Protein AF-A0A2V7U4M1-F1 (afdb_monomer)

Sequence (112 aa):
MNPAFDVEVEAAIQKVMDEHPDYFDFRRARGGPLSFRVRNRAAYNFDVVENLRRMGFCALDDGKEIAVKNDNSFSDQYEIISSDNFIIRGRPSYRATCIPAWDAIPPAGDDS

Structure (mmCIF, N/CA/C/O backbone):
data_AF-A0A2V7U4M1-F1
#
_entry.id   AF-A0A2V7U4M1-F1
#
loop_
_atom_site.group_PDB
_atom_site.id
_atom_site.type_symbol
_atom_site.label_atom_id
_atom_site.label_alt_id
_atom_site.label_comp_id
_atom_site.label_asym_id
_atom_site.label_entity_id
_atom_site.label_seq_id
_atom_site.pdbx_PDB_ins_code
_atom_site.Cartn_x
_atom_site.Cartn_y
_atom_site.Cartn_z
_atom_site.occupancy
_atom_site.B_iso_or_equiv
_atom_site.auth_seq_id
_atom_site.auth_comp_id
_atom_site.auth_asym_id
_atom_site.auth_atom_id
_atom_site.pdbx_PDB_model_num
ATOM 1 N N . MET A 1 1 ? -3.104 2.170 -19.433 1.00 63.19 1 MET A N 1
ATOM 2 C CA . MET A 1 1 ? -2.423 0.950 -18.959 1.00 63.19 1 MET A CA 1
ATOM 3 C C . MET A 1 1 ? -3.193 0.421 -17.765 1.00 63.19 1 MET A C 1
ATOM 5 O O . MET A 1 1 ? -3.854 1.220 -17.103 1.00 63.19 1 MET A O 1
ATOM 9 N N . ASN A 1 2 ? -3.185 -0.893 -17.558 1.00 82.38 2 ASN A N 1
ATOM 10 C CA . ASN A 1 2 ? -3.659 -1.476 -16.306 1.00 82.38 2 ASN A CA 1
ATOM 11 C C . ASN A 1 2 ? -2.488 -1.461 -15.313 1.00 82.38 2 ASN A C 1
ATOM 13 O O . ASN A 1 2 ? -1.367 -1.684 -15.773 1.00 82.38 2 ASN A O 1
ATOM 17 N N . PRO A 1 3 ? -2.728 -1.183 -14.020 1.00 90.69 3 PRO A N 1
ATOM 18 C CA . PRO A 1 3 ? -1.698 -1.333 -12.996 1.00 90.69 3 PRO A CA 1
ATOM 19 C C . PRO A 1 3 ? -1.177 -2.774 -12.983 1.00 90.69 3 PRO A C 1
ATOM 21 O O . PRO A 1 3 ? -1.962 -3.708 -13.1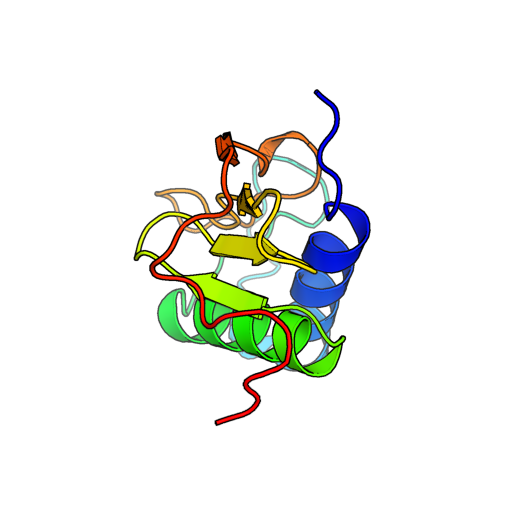45 1.00 90.69 3 PRO A O 1
ATOM 24 N N . ALA A 1 4 ? 0.132 -2.943 -12.821 1.00 95.75 4 ALA A N 1
ATOM 25 C CA . ALA A 1 4 ? 0.799 -4.239 -12.769 1.00 95.75 4 ALA A CA 1
ATOM 26 C C . ALA A 1 4 ? 0.882 -4.824 -11.351 1.00 95.75 4 ALA A C 1
ATOM 28 O O . ALA A 1 4 ? 1.127 -6.019 -11.225 1.00 95.75 4 ALA A O 1
ATOM 29 N N . PHE A 1 5 ? 0.698 -3.995 -10.315 1.00 97.00 5 PHE A N 1
ATOM 30 C CA . PHE A 1 5 ? 0.912 -4.359 -8.906 1.00 97.00 5 PHE A CA 1
ATOM 31 C C . PHE A 1 5 ? -0.318 -4.101 -8.015 1.00 97.00 5 PHE A C 1
ATOM 33 O O . PHE A 1 5 ? -0.192 -3.912 -6.805 1.00 97.00 5 PHE A O 1
ATOM 40 N N . ASP A 1 6 ? -1.521 -4.013 -8.593 1.00 95.88 6 ASP A N 1
ATOM 41 C CA . ASP A 1 6 ? -2.736 -3.715 -7.827 1.00 95.88 6 ASP A CA 1
ATOM 42 C C . ASP A 1 6 ? -3.092 -4.831 -6.838 1.00 95.88 6 ASP A C 1
ATOM 44 O O . ASP A 1 6 ? -3.490 -4.544 -5.709 1.00 95.88 6 ASP A O 1
ATOM 48 N N . VAL A 1 7 ? -2.900 -6.091 -7.230 1.00 96.88 7 VAL A N 1
ATOM 49 C CA . VAL A 1 7 ? -3.114 -7.257 -6.363 1.00 96.88 7 VAL A CA 1
ATOM 50 C C . VAL A 1 7 ? -2.177 -7.218 -5.154 1.00 96.88 7 VAL A C 1
ATOM 52 O O . VAL A 1 7 ? -2.610 -7.436 -4.022 1.00 96.88 7 VAL A O 1
ATOM 55 N N . GLU A 1 8 ? -0.907 -6.904 -5.378 1.00 98.12 8 GLU A N 1
ATOM 56 C CA . GLU A 1 8 ? 0.139 -6.852 -4.361 1.00 98.12 8 GLU A CA 1
ATOM 57 C C . GLU A 1 8 ? -0.080 -5.692 -3.387 1.00 98.12 8 GLU A C 1
ATOM 59 O O . GLU A 1 8 ? 0.002 -5.880 -2.172 1.00 98.12 8 GLU A O 1
ATOM 64 N N . VAL A 1 9 ? -0.426 -4.505 -3.898 1.00 98.19 9 VAL A N 1
ATOM 65 C CA . VAL A 1 9 ? -0.762 -3.341 -3.063 1.00 98.19 9 VAL A CA 1
ATOM 66 C C . VAL A 1 9 ? -1.995 -3.633 -2.208 1.00 98.19 9 VAL A C 1
ATOM 68 O O . VAL A 1 9 ? -1.990 -3.351 -1.009 1.00 98.19 9 VAL A O 1
ATOM 71 N N . GLU A 1 10 ? -3.033 -4.256 -2.771 1.00 97.81 10 GLU A N 1
ATOM 72 C CA . GLU A 1 10 ? -4.216 -4.653 -2.003 1.00 97.81 10 GLU A CA 1
ATOM 73 C C . GLU A 1 10 ? -3.899 -5.688 -0.919 1.00 97.81 10 GLU A C 1
ATOM 75 O O . GLU A 1 10 ? -4.403 -5.577 0.203 1.00 97.81 10 GLU A O 1
ATOM 80 N N . ALA A 1 11 ? -3.051 -6.671 -1.226 1.00 98.31 11 ALA A N 1
ATOM 81 C CA . ALA A 1 11 ? -2.603 -7.663 -0.257 1.00 98.31 11 ALA A CA 1
ATOM 82 C C . ALA A 1 11 ? -1.790 -7.018 0.877 1.00 98.31 11 ALA A C 1
ATOM 84 O O . ALA A 1 11 ? -1.999 -7.350 2.046 1.00 98.31 11 ALA A O 1
ATOM 85 N N . ALA A 1 12 ? -0.910 -6.066 0.558 1.00 98.50 12 ALA A N 1
ATOM 86 C CA . ALA A 1 12 ? -0.124 -5.333 1.545 1.00 98.50 12 ALA A CA 1
ATOM 87 C C . ALA A 1 12 ? -1.013 -4.475 2.463 1.00 98.50 12 ALA A C 1
ATOM 89 O O . ALA A 1 12 ? -0.860 -4.535 3.682 1.00 98.50 12 ALA A O 1
ATOM 90 N N . ILE A 1 13 ? -1.997 -3.754 1.910 1.00 98.44 13 ILE A N 1
ATOM 91 C CA . ILE A 1 13 ? -2.990 -2.993 2.691 1.00 98.44 13 ILE A CA 1
ATOM 92 C C . ILE A 1 13 ? -3.776 -3.920 3.622 1.00 98.44 13 ILE A C 1
ATOM 94 O O . ILE A 1 13 ? -3.932 -3.618 4.808 1.00 98.44 13 ILE A O 1
ATOM 98 N N . GLN A 1 14 ? -4.266 -5.049 3.102 1.00 98.38 14 GLN A N 1
ATOM 99 C CA . GLN A 1 14 ? -5.038 -5.999 3.900 1.00 98.38 14 GLN A CA 1
ATOM 100 C C . GLN A 1 14 ? -4.204 -6.560 5.057 1.00 98.38 14 GLN A C 1
ATOM 102 O O . GLN A 1 14 ? -4.688 -6.620 6.183 1.00 98.38 14 GLN A O 1
ATOM 107 N N . LYS A 1 15 ? -2.933 -6.882 4.806 1.00 98.56 15 LYS A N 1
ATOM 108 C CA . LYS A 1 15 ? -2.014 -7.366 5.835 1.00 98.56 15 LYS A CA 1
ATOM 109 C C . LYS A 1 15 ? -1.804 -6.344 6.959 1.00 98.56 15 LYS A C 1
ATOM 111 O O . LYS A 1 15 ? -1.878 -6.725 8.122 1.00 98.56 15 LYS A O 1
ATOM 116 N N . VAL A 1 16 ? -1.648 -5.053 6.641 1.00 98.50 16 VAL A N 1
ATOM 117 C CA . VAL A 1 16 ? -1.571 -3.997 7.674 1.00 98.50 16 VAL A CA 1
ATOM 118 C C . VAL A 1 16 ? -2.871 -3.898 8.474 1.00 98.50 16 VAL A C 1
ATOM 120 O O . VAL A 1 16 ? -2.829 -3.742 9.690 1.00 98.50 16 VAL A O 1
ATOM 123 N N . MET A 1 17 ? -4.033 -4.012 7.824 1.00 97.88 17 MET A N 1
ATOM 124 C CA . MET A 1 17 ? -5.322 -4.012 8.528 1.00 97.88 17 MET A CA 1
ATOM 125 C C . MET A 1 17 ? -5.468 -5.178 9.509 1.00 97.88 17 MET A C 1
ATOM 127 O O . MET A 1 17 ? -6.036 -4.992 10.587 1.00 97.88 17 MET A O 1
ATOM 131 N N . ASP A 1 18 ? -4.962 -6.351 9.134 1.00 98.12 18 ASP A N 1
ATOM 132 C CA . ASP A 1 18 ? -5.034 -7.560 9.948 1.00 98.12 18 ASP A CA 1
ATOM 133 C C . ASP A 1 18 ? -4.028 -7.526 11.116 1.00 98.12 18 ASP A C 1
ATOM 135 O O . ASP A 1 18 ? -4.367 -7.925 12.231 1.00 98.12 18 ASP A O 1
ATOM 139 N N . GLU A 1 19 ? -2.806 -7.032 10.886 1.00 98.38 19 GLU A N 1
ATOM 140 C CA . GLU A 1 19 ? -1.721 -7.003 11.883 1.00 98.38 19 GLU A CA 1
ATOM 141 C C . GLU A 1 19 ? -1.786 -5.795 12.827 1.00 98.38 19 GLU A C 1
ATOM 143 O O . GLU A 1 19 ? -1.461 -5.917 14.010 1.00 98.38 19 GLU A O 1
ATOM 148 N N . HIS A 1 20 ? -2.249 -4.648 12.327 1.00 98.25 20 HIS A N 1
ATOM 149 C CA . HIS A 1 20 ? -2.286 -3.374 13.048 1.00 98.25 20 HIS A CA 1
ATOM 150 C C . HIS A 1 20 ? -3.691 -2.755 13.051 1.00 98.25 20 HIS A C 1
ATOM 152 O O . HIS A 1 20 ? -3.895 -1.632 12.574 1.00 98.25 20 HIS A O 1
ATOM 158 N N . PRO A 1 21 ? -4.708 -3.441 13.613 1.00 98.12 21 PRO A N 1
ATOM 159 C CA . PRO A 1 21 ? -6.070 -2.912 13.667 1.00 98.12 21 PRO A CA 1
ATOM 160 C C . PRO A 1 21 ? -6.168 -1.585 14.443 1.00 98.12 21 PRO A C 1
ATOM 162 O O . PRO A 1 21 ? -7.105 -0.811 14.238 1.00 98.12 21 PRO A O 1
ATOM 165 N N . ASP A 1 22 ? -5.202 -1.283 15.314 1.00 98.31 22 ASP A N 1
ATOM 166 C CA . 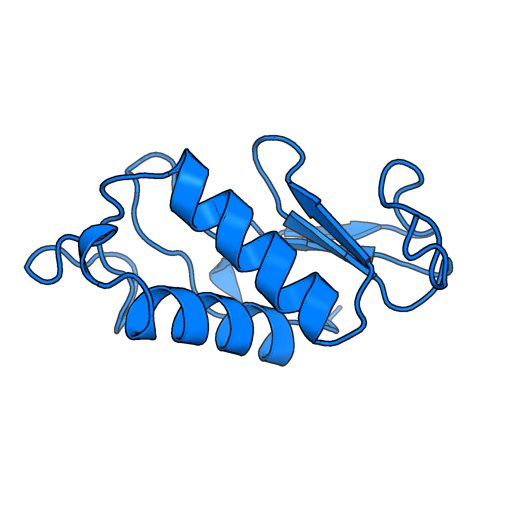ASP A 1 22 ? -5.097 -0.027 16.058 1.00 98.31 22 ASP A CA 1
ATOM 167 C C . ASP A 1 22 ? -4.813 1.197 15.168 1.00 98.31 22 ASP A C 1
ATOM 169 O O . ASP A 1 22 ? -5.136 2.328 15.555 1.00 98.31 22 ASP A O 1
ATOM 173 N N . TYR A 1 23 ? -4.316 0.993 13.943 1.00 98.50 23 TYR A N 1
ATOM 174 C CA . TYR A 1 23 ? -4.091 2.074 12.980 1.00 98.50 23 TYR A CA 1
ATOM 175 C C . TYR A 1 23 ? -5.387 2.604 12.377 1.00 98.50 23 TYR A C 1
ATOM 177 O O . TYR A 1 23 ? -5.357 3.638 11.710 1.00 98.50 23 TYR A O 1
ATOM 185 N N . PHE A 1 24 ? -6.531 1.964 12.622 1.00 98.44 24 PHE A N 1
ATOM 186 C CA . PHE A 1 24 ? -7.773 2.250 11.912 1.00 98.44 24 PHE A CA 1
ATOM 187 C C . PHE A 1 24 ? -8.923 2.637 12.851 1.00 98.44 24 PHE A C 1
ATOM 189 O O .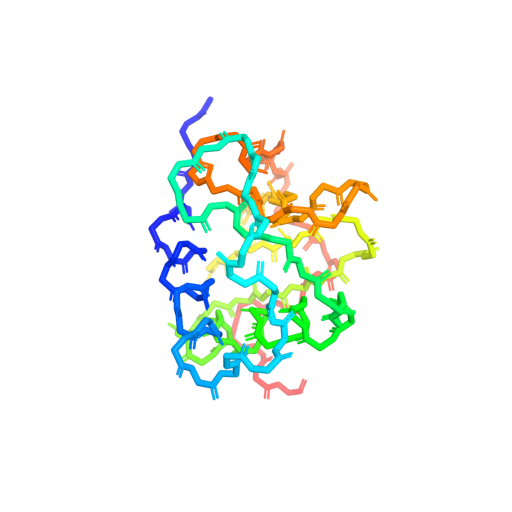 PHE A 1 24 ? -9.030 2.228 14.006 1.00 98.44 24 PHE A O 1
ATOM 196 N N . ASP A 1 25 ? -9.836 3.467 12.347 1.00 98.00 25 ASP A N 1
ATOM 197 C CA . ASP A 1 25 ? -11.162 3.674 12.923 1.00 98.00 25 ASP A CA 1
ATOM 198 C C . ASP A 1 25 ? -12.206 2.956 12.067 1.00 98.00 25 ASP A C 1
ATOM 200 O O . ASP A 1 25 ? -12.820 3.554 11.185 1.00 98.00 25 ASP A O 1
ATOM 204 N N . PHE A 1 26 ? -12.453 1.678 12.360 1.00 97.00 26 PHE A N 1
ATOM 205 C CA . PHE A 1 26 ? -13.399 0.842 11.606 1.00 97.00 26 PHE A CA 1
ATOM 206 C C . PHE A 1 26 ? -14.856 1.336 11.633 1.00 97.00 26 PHE A C 1
ATOM 208 O O . PHE A 1 26 ? -15.692 0.879 10.860 1.00 97.00 26 PHE A O 1
ATOM 215 N N . ARG A 1 27 ? -15.178 2.314 12.489 1.00 97.19 27 ARG A N 1
ATOM 216 C CA . ARG A 1 27 ? -16.493 2.979 12.538 1.00 97.19 27 ARG A CA 1
ATOM 217 C C . ARG A 1 27 ? -16.660 4.059 11.465 1.00 97.19 27 ARG A C 1
ATOM 219 O O . ARG A 1 27 ? -17.740 4.633 11.331 1.00 97.19 27 ARG A O 1
ATOM 226 N N . ARG A 1 28 ? -15.588 4.405 10.751 1.00 97.06 28 ARG A N 1
ATOM 227 C CA . ARG A 1 28 ? -15.557 5.446 9.722 1.00 97.06 28 ARG A CA 1
ATOM 228 C C . ARG A 1 28 ? -15.054 4.824 8.427 1.00 97.06 28 ARG A C 1
ATOM 230 O O . ARG A 1 28 ? -13.913 4.386 8.371 1.00 97.06 28 ARG A O 1
ATOM 237 N N . ALA A 1 29 ? -15.878 4.845 7.387 1.00 95.62 29 ALA A N 1
ATOM 238 C CA . ALA A 1 29 ? -15.497 4.412 6.047 1.00 95.62 29 ALA A CA 1
ATOM 239 C C . ALA A 1 29 ? -16.018 5.401 4.998 1.00 95.62 29 ALA A C 1
ATOM 241 O O . ALA A 1 29 ? -17.100 5.970 5.167 1.00 95.62 29 ALA A O 1
ATOM 242 N N . ARG A 1 30 ? -15.246 5.619 3.930 1.00 95.50 30 ARG A N 1
ATOM 243 C CA . ARG A 1 30 ? -15.608 6.493 2.803 1.00 95.50 30 ARG A CA 1
ATOM 244 C C . ARG A 1 30 ? -14.885 6.036 1.543 1.00 95.50 30 ARG A C 1
ATOM 246 O O . ARG A 1 30 ? -13.733 5.646 1.618 1.00 95.50 30 ARG A O 1
ATOM 253 N N . GLY A 1 31 ? -15.533 6.144 0.384 1.00 85.38 31 GLY A N 1
ATOM 254 C CA . GLY A 1 31 ? -14.897 5.873 -0.913 1.00 85.38 31 GLY A CA 1
ATOM 255 C C . GLY A 1 31 ? -15.000 4.422 -1.392 1.00 85.38 31 GLY A C 1
ATOM 256 O O . GLY A 1 31 ? -14.784 4.177 -2.572 1.00 85.38 31 GLY A O 1
ATOM 257 N N . GLY A 1 32 ? -15.418 3.489 -0.533 1.00 87.44 32 GLY A N 1
ATOM 258 C CA . GLY A 1 32 ? -15.691 2.105 -0.914 1.00 87.44 32 GLY A CA 1
ATOM 259 C C . GLY A 1 32 ? -15.788 1.159 0.288 1.00 87.44 32 GLY A C 1
ATOM 260 O O . GLY A 1 32 ? -15.599 1.585 1.433 1.00 87.44 32 GLY A O 1
ATOM 261 N N . PRO A 1 33 ? -16.100 -0.127 0.049 1.00 90.19 33 PRO A N 1
ATOM 262 C CA . PRO A 1 33 ? -15.983 -1.171 1.060 1.00 90.19 33 PRO A CA 1
ATOM 263 C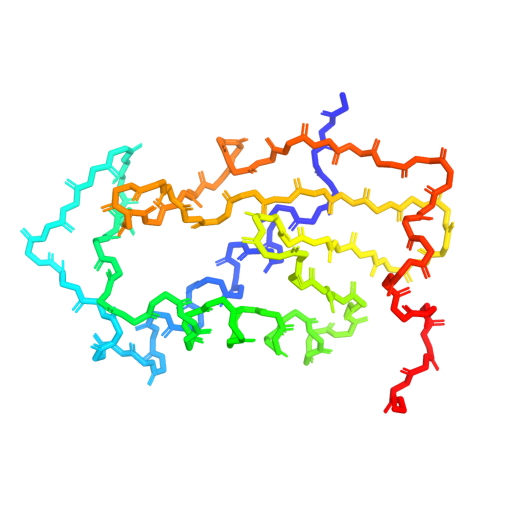 C . PRO A 1 33 ? -14.560 -1.235 1.625 1.00 90.19 33 PRO A C 1
ATOM 265 O O . PRO A 1 33 ? -13.591 -1.150 0.877 1.00 90.19 33 PRO A O 1
ATOM 268 N N . LEU A 1 34 ? -14.441 -1.396 2.945 1.00 92.75 34 LEU A N 1
ATOM 269 C CA . LEU A 1 34 ? -13.163 -1.500 3.667 1.00 92.75 34 LEU A CA 1
ATOM 270 C C . LEU A 1 34 ? -12.224 -0.282 3.534 1.00 92.75 34 LEU A C 1
ATOM 272 O O . LEU A 1 34 ? -11.092 -0.332 4.008 1.00 92.75 34 LEU A O 1
ATOM 276 N N . SER A 1 35 ? -12.690 0.831 2.959 1.00 97.00 35 SER A N 1
ATOM 277 C CA . SER A 1 35 ? -11.963 2.104 2.915 1.00 97.00 35 SER A CA 1
ATOM 278 C C . SER A 1 35 ? -12.087 2.853 4.242 1.00 97.00 35 SER A C 1
ATOM 280 O O . SER A 1 35 ? -12.748 3.893 4.345 1.00 97.00 35 SER A O 1
ATOM 282 N N . PHE A 1 36 ? -11.521 2.267 5.295 1.00 98.44 36 PHE A N 1
ATOM 283 C CA . PHE A 1 36 ? -11.617 2.790 6.652 1.00 98.44 36 PHE A CA 1
ATOM 284 C C . PHE A 1 36 ? -10.754 4.028 6.859 1.00 98.44 36 PHE A C 1
ATOM 286 O O . PHE A 1 36 ? -9.803 4.289 6.121 1.00 98.44 36 PHE A O 1
ATOM 293 N N . ARG A 1 37 ? -11.089 4.811 7.886 1.00 98.44 37 ARG A N 1
ATOM 294 C CA . ARG A 1 37 ? -10.262 5.947 8.280 1.00 98.44 37 ARG A CA 1
ATOM 295 C C . ARG A 1 37 ? -9.002 5.461 8.994 1.00 98.44 37 ARG A C 1
ATOM 297 O O . ARG A 1 37 ? -9.099 4.733 9.978 1.00 98.44 37 ARG A O 1
ATOM 304 N N . VAL A 1 38 ? -7.844 5.924 8.554 1.00 98.38 38 VAL A N 1
ATOM 305 C CA . VAL A 1 38 ? -6.536 5.699 9.167 1.00 98.38 38 VAL A CA 1
ATOM 306 C C . VAL A 1 38 ? -6.294 6.747 10.260 1.00 98.38 38 VAL A C 1
ATOM 308 O O . VAL A 1 38 ? -6.519 7.944 10.075 1.00 98.38 38 VAL A O 1
ATOM 311 N N . ARG A 1 39 ? -5.857 6.290 11.431 1.00 98.31 39 ARG A N 1
ATOM 312 C CA . ARG A 1 39 ? -5.489 7.095 12.604 1.00 98.31 39 ARG A CA 1
ATOM 313 C C . ARG A 1 39 ? -4.005 7.436 12.608 1.00 98.31 39 ARG A C 1
ATOM 315 O O . ARG A 1 39 ? -3.645 8.539 13.006 1.00 98.31 39 ARG A O 1
ATOM 322 N N . ASN A 1 40 ? -3.170 6.503 12.156 1.00 97.25 40 ASN A N 1
ATOM 323 C CA . ASN A 1 40 ? -1.723 6.656 12.094 1.00 97.25 40 ASN A CA 1
ATOM 324 C C . ASN A 1 40 ? -1.236 6.519 10.645 1.00 97.25 40 ASN A C 1
ATOM 326 O O . ASN A 1 40 ? -0.925 5.425 10.187 1.00 97.25 40 ASN A O 1
ATOM 330 N N . ARG A 1 41 ? -1.208 7.640 9.912 1.00 96.25 41 ARG A N 1
ATOM 331 C CA . ARG A 1 41 ? -0.827 7.663 8.489 1.00 96.25 41 ARG A CA 1
ATOM 332 C C . ARG A 1 41 ? 0.615 7.210 8.264 1.00 96.25 41 ARG A C 1
ATOM 334 O O . ARG A 1 41 ? 0.859 6.453 7.337 1.00 96.25 41 ARG A O 1
ATOM 341 N N . ALA A 1 42 ? 1.541 7.670 9.105 1.00 96.12 42 ALA A N 1
ATOM 342 C CA . ALA A 1 42 ? 2.958 7.360 8.948 1.00 96.12 42 ALA A CA 1
ATOM 343 C C . ALA A 1 42 ? 3.218 5.856 9.098 1.00 96.12 42 ALA A C 1
ATOM 345 O O . ALA A 1 42 ? 3.859 5.265 8.237 1.00 96.12 42 ALA A O 1
ATOM 346 N N . ALA A 1 43 ? 2.667 5.234 10.145 1.00 97.81 43 ALA A N 1
ATOM 347 C CA . ALA A 1 43 ? 2.848 3.803 10.360 1.00 97.81 43 ALA A CA 1
ATOM 348 C C . ALA A 1 43 ? 2.106 2.957 9.313 1.00 97.81 43 ALA A C 1
ATOM 350 O O . ALA A 1 43 ? 2.668 2.003 8.793 1.00 97.81 43 ALA A O 1
ATOM 351 N N . TYR A 1 44 ? 0.894 3.364 8.917 1.00 98.25 44 TYR A N 1
ATOM 352 C CA . TYR A 1 44 ? 0.162 2.711 7.830 1.00 98.25 44 TYR A CA 1
ATOM 353 C C . TYR A 1 44 ? 0.953 2.697 6.514 1.00 98.25 44 TYR A C 1
ATOM 355 O O . TYR A 1 44 ? 1.111 1.639 5.913 1.00 98.25 44 TYR A O 1
ATOM 363 N N . ASN A 1 45 ? 1.474 3.848 6.077 1.00 97.94 45 ASN A N 1
ATOM 364 C CA . ASN A 1 45 ? 2.269 3.918 4.852 1.00 97.94 45 ASN A CA 1
ATOM 365 C C . ASN A 1 45 ? 3.550 3.080 4.959 1.00 97.94 45 ASN A C 1
ATOM 367 O O . ASN A 1 45 ? 3.863 2.326 4.039 1.00 97.94 45 ASN A O 1
ATOM 371 N N . PHE A 1 46 ? 4.261 3.196 6.086 1.00 97.62 46 PHE A N 1
ATOM 372 C CA . PHE A 1 46 ? 5.485 2.442 6.346 1.00 97.62 46 PHE A CA 1
ATOM 373 C C . PHE A 1 46 ? 5.247 0.931 6.248 1.00 97.62 46 PHE A C 1
ATOM 375 O O . PHE A 1 46 ? 5.925 0.261 5.473 1.00 97.62 46 PHE A O 1
ATOM 382 N N . ASP A 1 47 ? 4.240 0.396 6.941 1.00 98.44 47 ASP A N 1
ATOM 383 C CA . ASP A 1 47 ? 3.998 -1.048 6.948 1.00 98.44 47 ASP A CA 1
ATOM 384 C C . ASP A 1 47 ? 3.448 -1.572 5.613 1.00 98.44 47 ASP A C 1
ATOM 386 O O . ASP A 1 47 ? 3.697 -2.726 5.263 1.00 98.44 47 ASP A O 1
ATOM 390 N N . VAL A 1 48 ? 2.752 -0.750 4.813 1.00 98.44 48 VAL A N 1
ATOM 391 C CA . VAL A 1 48 ? 2.397 -1.146 3.437 1.00 98.44 48 VAL A CA 1
ATOM 392 C C . VAL A 1 48 ? 3.656 -1.291 2.579 1.00 98.44 48 VAL A C 1
ATOM 394 O O . VAL A 1 48 ? 3.802 -2.300 1.887 1.00 98.44 48 VAL A O 1
ATOM 397 N N . VAL A 1 49 ? 4.586 -0.333 2.651 1.00 97.75 49 VAL A N 1
ATOM 398 C CA . VAL A 1 49 ? 5.877 -0.411 1.946 1.00 97.75 49 VAL A CA 1
ATOM 399 C C . VAL A 1 49 ? 6.677 -1.633 2.400 1.00 97.75 49 VAL A C 1
ATOM 401 O O . VAL A 1 49 ? 7.167 -2.391 1.563 1.00 97.75 49 VAL A O 1
ATOM 404 N N . GLU A 1 50 ? 6.770 -1.875 3.706 1.00 97.56 50 GLU A N 1
ATOM 405 C CA . GLU A 1 50 ? 7.495 -3.027 4.249 1.00 97.56 50 GLU A CA 1
ATOM 406 C C . GLU A 1 50 ? 6.857 -4.359 3.847 1.00 97.56 50 GLU A C 1
ATOM 408 O O . GLU A 1 50 ? 7.566 -5.322 3.551 1.00 97.56 50 GLU A O 1
ATOM 413 N N . ASN A 1 51 ? 5.528 -4.435 3.774 1.00 98.06 51 ASN A N 1
ATOM 414 C CA . ASN A 1 51 ? 4.848 -5.636 3.303 1.00 98.06 51 ASN A CA 1
ATOM 415 C C . ASN A 1 51 ? 5.112 -5.909 1.819 1.00 98.06 51 ASN A C 1
ATOM 417 O O . ASN A 1 51 ? 5.369 -7.058 1.465 1.00 98.06 51 ASN A O 1
ATOM 421 N N . LEU A 1 52 ? 5.137 -4.879 0.968 1.00 97.50 52 LEU A N 1
ATOM 422 C CA . LEU A 1 52 ? 5.526 -5.022 -0.441 1.00 97.50 52 LEU A CA 1
ATOM 423 C C . LEU A 1 52 ? 6.978 -5.501 -0.581 1.00 97.50 52 LEU A C 1
ATOM 425 O O . LEU A 1 52 ? 7.258 -6.409 -1.364 1.00 97.50 52 LEU A O 1
ATOM 429 N N . ARG A 1 53 ? 7.890 -4.968 0.240 1.00 95.56 53 ARG A N 1
ATOM 430 C CA . ARG A 1 53 ? 9.291 -5.421 0.296 1.00 95.56 53 ARG A CA 1
ATOM 431 C C . ARG A 1 53 ? 9.412 -6.880 0.715 1.00 95.56 53 ARG A C 1
ATOM 433 O O . ARG A 1 53 ? 10.100 -7.656 0.062 1.00 95.56 53 ARG A O 1
ATOM 440 N N . ARG A 1 54 ? 8.670 -7.303 1.742 1.00 95.12 54 ARG A N 1
ATOM 441 C CA . ARG A 1 54 ? 8.615 -8.712 2.180 1.00 95.12 54 ARG A CA 1
ATOM 442 C C . ARG A 1 54 ? 8.030 -9.653 1.123 1.00 95.12 54 ARG A C 1
ATOM 444 O O . ARG A 1 54 ? 8.311 -10.847 1.171 1.00 95.12 54 ARG A O 1
ATOM 451 N N . MET A 1 55 ? 7.231 -9.136 0.188 1.00 95.19 55 MET A N 1
ATOM 452 C CA . MET A 1 55 ? 6.724 -9.881 -0.971 1.00 9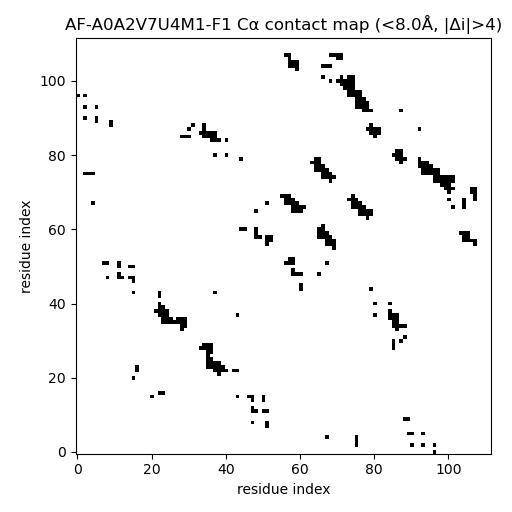5.19 55 MET A CA 1
ATOM 453 C C . MET A 1 55 ? 7.734 -9.959 -2.132 1.00 95.19 55 MET A C 1
ATOM 455 O O . MET A 1 55 ? 7.461 -10.644 -3.114 1.00 95.19 55 MET A O 1
ATOM 459 N N . GLY A 1 56 ? 8.899 -9.310 -2.018 1.00 93.31 56 GLY A N 1
ATOM 460 C CA . GLY A 1 56 ? 9.967 -9.327 -3.022 1.00 93.31 56 GLY A CA 1
ATOM 461 C C . GLY A 1 56 ? 9.937 -8.161 -4.012 1.00 93.31 56 GLY A C 1
ATOM 462 O O . GLY A 1 56 ? 10.620 -8.225 -5.032 1.00 93.31 56 GLY A O 1
ATOM 463 N N . PHE A 1 57 ? 9.156 -7.109 -3.744 1.00 94.69 57 PHE A N 1
ATOM 464 C CA . PHE A 1 57 ? 9.106 -5.910 -4.587 1.00 94.69 57 PHE A CA 1
ATOM 465 C C . PHE A 1 57 ? 9.975 -4.787 -4.032 1.00 94.69 57 PHE A C 1
ATOM 467 O O . PHE A 1 57 ? 10.106 -4.612 -2.822 1.00 94.69 57 PHE A O 1
ATOM 474 N N . CYS A 1 58 ? 10.482 -3.938 -4.919 1.00 94.88 58 CYS A N 1
ATOM 475 C CA . CYS A 1 58 ? 11.068 -2.674 -4.506 1.00 94.88 58 CYS A CA 1
ATOM 476 C C . CYS A 1 58 ? 9.949 -1.648 -4.354 1.00 94.88 58 CYS A C 1
ATOM 478 O O . CYS A 1 58 ? 9.254 -1.330 -5.323 1.00 94.88 58 CYS A O 1
ATOM 480 N N . ALA A 1 59 ? 9.783 -1.139 -3.134 1.00 95.50 59 ALA A N 1
ATOM 481 C CA . ALA A 1 59 ? 8.763 -0.154 -2.807 1.00 95.50 59 ALA A CA 1
ATOM 482 C C . ALA A 1 59 ? 9.336 1.039 -2.035 1.00 95.50 59 ALA A C 1
ATOM 484 O O . ALA A 1 59 ? 10.262 0.889 -1.228 1.00 95.50 59 ALA A O 1
ATOM 485 N N . LEU A 1 60 ? 8.770 2.221 -2.278 1.00 95.38 60 LEU A N 1
ATOM 486 C CA . LEU A 1 60 ? 9.129 3.469 -1.604 1.00 95.38 60 LEU A CA 1
ATOM 487 C C . LEU A 1 60 ? 7.893 4.364 -1.459 1.00 95.38 60 LEU A C 1
ATOM 489 O O . LEU A 1 60 ? 7.136 4.502 -2.412 1.00 95.38 60 LEU A O 1
ATOM 493 N N . ASP A 1 61 ? 7.715 4.990 -0.295 1.00 94.38 61 ASP A N 1
ATOM 494 C CA . ASP A 1 61 ? 6.765 6.096 -0.102 1.00 94.38 61 ASP A CA 1
ATOM 495 C C . ASP A 1 61 ? 7.473 7.423 -0.417 1.00 94.38 61 ASP A C 1
ATOM 497 O O . ASP A 1 61 ? 8.482 7.751 0.213 1.00 94.38 61 ASP A O 1
ATOM 501 N N . ASP A 1 62 ? 6.960 8.181 -1.387 1.00 87.50 62 ASP A N 1
ATOM 502 C CA . ASP A 1 62 ? 7.491 9.498 -1.768 1.00 87.50 62 ASP A CA 1
ATOM 503 C C . ASP A 1 62 ? 6.937 10.662 -0.920 1.00 87.50 62 ASP A C 1
ATOM 505 O O . ASP A 1 62 ? 7.268 11.830 -1.144 1.0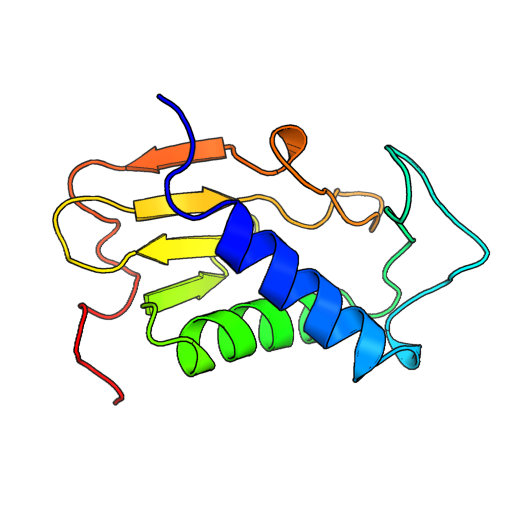0 87.50 62 ASP A O 1
ATOM 509 N N . GLY A 1 63 ? 6.094 10.347 0.069 1.00 86.62 63 GLY A N 1
ATOM 510 C CA . GLY A 1 63 ? 5.352 11.287 0.907 1.00 86.62 63 GLY A CA 1
ATOM 511 C C . GLY A 1 63 ? 3.904 11.502 0.450 1.00 86.62 63 GLY A C 1
ATOM 512 O O . GLY A 1 63 ? 3.091 12.059 1.201 1.00 86.62 63 GLY A O 1
ATOM 513 N N . LYS A 1 64 ? 3.548 11.046 -0.753 1.00 88.25 64 LYS A N 1
ATOM 514 C CA . LYS A 1 64 ? 2.215 11.159 -1.352 1.00 88.25 64 LYS A CA 1
ATOM 515 C C . LYS A 1 64 ? 1.742 9.834 -1.956 1.00 88.25 64 LYS A C 1
ATOM 517 O O . LYS A 1 64 ? 0.587 9.459 -1.743 1.00 88.25 64 LYS A O 1
ATOM 522 N N . GLU A 1 65 ? 2.606 9.160 -2.695 1.00 95.19 65 GLU A N 1
ATOM 523 C CA . GLU A 1 65 ? 2.371 7.945 -3.462 1.00 95.19 65 GLU A CA 1
ATOM 524 C C . GLU A 1 65 ? 3.394 6.874 -3.059 1.00 95.19 65 GLU A C 1
ATOM 526 O O . GLU A 1 65 ? 4.543 7.159 -2.722 1.00 95.19 65 GLU A O 1
ATOM 531 N N . ILE A 1 66 ? 2.958 5.618 -3.088 1.00 97.00 66 ILE A N 1
ATOM 532 C CA . ILE A 1 66 ? 3.843 4.466 -3.008 1.00 97.00 66 ILE A CA 1
ATOM 533 C C . ILE A 1 66 ? 4.203 4.057 -4.423 1.00 97.00 66 ILE A C 1
ATOM 535 O O . ILE A 1 66 ? 3.333 3.711 -5.225 1.00 97.00 66 ILE A O 1
ATOM 539 N N . ALA A 1 67 ? 5.496 4.045 -4.682 1.00 96.88 67 ALA A N 1
ATOM 540 C CA . ALA A 1 67 ? 6.080 3.566 -5.908 1.00 96.88 67 ALA A CA 1
ATOM 541 C C . ALA A 1 67 ? 6.427 2.081 -5.768 1.00 96.88 67 ALA A C 1
ATOM 543 O O . ALA A 1 67 ? 7.045 1.702 -4.775 1.00 96.88 67 ALA A O 1
ATOM 544 N N . VAL A 1 68 ? 6.063 1.250 -6.747 1.00 96.94 68 VAL A N 1
ATOM 545 C CA . VAL A 1 68 ? 6.323 -0.200 -6.744 1.00 96.94 68 VAL A CA 1
ATOM 546 C C . VAL A 1 68 ? 6.948 -0.628 -8.065 1.00 96.94 68 VAL A C 1
ATOM 548 O O . VAL A 1 68 ? 6.462 -0.248 -9.133 1.00 96.94 68 VAL A O 1
ATOM 551 N N . LYS A 1 69 ? 8.011 -1.434 -8.000 1.00 95.12 69 LYS A N 1
ATOM 552 C CA . LYS A 1 69 ? 8.633 -2.076 -9.165 1.00 95.12 69 LYS A CA 1
ATOM 553 C C . LYS A 1 69 ? 9.132 -3.487 -8.849 1.00 95.12 69 LYS A C 1
ATOM 555 O O . LYS A 1 69 ? 9.459 -3.799 -7.704 1.00 95.12 69 LYS A O 1
ATOM 560 N N . ASN A 1 70 ? 9.232 -4.315 -9.885 1.00 94.31 70 ASN A N 1
ATOM 561 C CA . ASN A 1 70 ? 9.870 -5.637 -9.850 1.00 94.31 70 ASN A CA 1
ATOM 562 C C . ASN A 1 70 ? 11.222 -5.664 -10.587 1.00 94.31 70 ASN A C 1
ATOM 564 O O . ASN A 1 70 ? 12.058 -6.514 -10.305 1.00 94.31 70 ASN A O 1
ATOM 568 N N . ASP A 1 71 ? 11.436 -4.743 -11.524 1.00 91.94 71 ASP A N 1
ATOM 569 C CA . ASP A 1 71 ? 12.690 -4.488 -12.223 1.00 91.94 71 ASP A CA 1
ATOM 570 C C . ASP A 1 71 ? 12.810 -2.985 -12.547 1.00 91.94 71 ASP A C 1
ATOM 572 O O . ASP A 1 71 ? 11.965 -2.181 -12.160 1.00 91.94 71 ASP A O 1
ATOM 576 N N . ASN A 1 72 ? 13.878 -2.567 -13.229 1.00 91.56 72 ASN A N 1
ATOM 577 C CA . ASN A 1 72 ? 14.097 -1.150 -13.547 1.00 91.56 72 ASN A CA 1
ATOM 578 C C . ASN A 1 72 ? 13.414 -0.681 -14.851 1.00 91.56 72 ASN A C 1
ATOM 580 O O . ASN A 1 72 ? 13.651 0.447 -15.291 1.00 91.56 72 ASN A O 1
ATOM 584 N N . SER A 1 73 ? 12.584 -1.510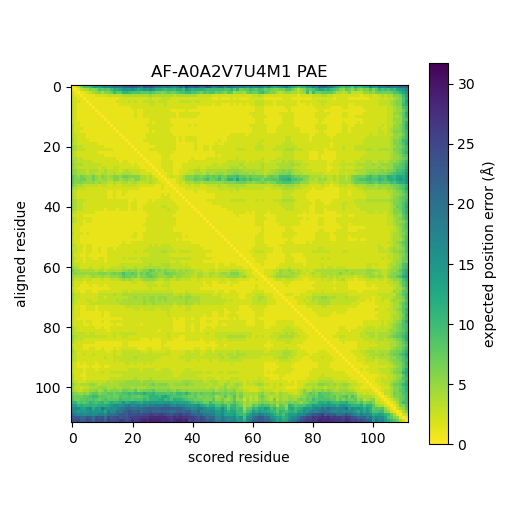 -15.493 1.00 93.56 73 SER A N 1
ATOM 585 C CA . SER A 1 73 ? 11.912 -1.153 -16.749 1.00 93.56 73 SER A CA 1
ATOM 586 C C . SER A 1 73 ? 10.744 -0.189 -16.537 1.00 93.56 73 SER A C 1
ATOM 588 O O . SER A 1 73 ? 10.573 0.733 -17.338 1.00 93.56 73 SER A O 1
ATOM 590 N N . PHE A 1 74 ? 9.987 -0.344 -15.447 1.00 95.06 74 PHE A N 1
ATOM 591 C CA . PHE A 1 74 ? 8.916 0.570 -15.054 1.00 95.06 74 PHE A CA 1
ATOM 592 C C . PHE A 1 74 ? 8.623 0.506 -13.549 1.00 95.06 74 PHE A C 1
ATOM 594 O O . PHE A 1 74 ? 9.031 -0.420 -12.855 1.00 95.06 74 PHE A O 1
ATOM 601 N N . SER A 1 75 ? 7.890 1.497 -13.049 1.00 96.12 75 SER A N 1
ATOM 602 C CA . SER A 1 75 ? 7.298 1.471 -11.708 1.00 96.12 75 SER A CA 1
ATOM 603 C C . SER A 1 75 ? 5.877 2.011 -11.756 1.00 96.12 75 SER A C 1
ATOM 605 O O . SER A 1 75 ? 5.642 3.008 -12.442 1.00 96.12 75 SER A O 1
ATOM 607 N N . ASP A 1 76 ? 4.959 1.425 -10.995 1.00 97.44 76 ASP A N 1
ATOM 608 C CA . ASP A 1 76 ? 3.628 2.006 -10.804 1.00 97.44 76 ASP A CA 1
ATOM 609 C C . ASP A 1 76 ? 3.555 2.803 -9.505 1.00 97.44 76 ASP A C 1
ATOM 611 O O . ASP A 1 76 ? 4.176 2.451 -8.505 1.00 97.44 76 ASP A O 1
ATOM 615 N N . GLN A 1 77 ? 2.760 3.867 -9.538 1.00 97.31 7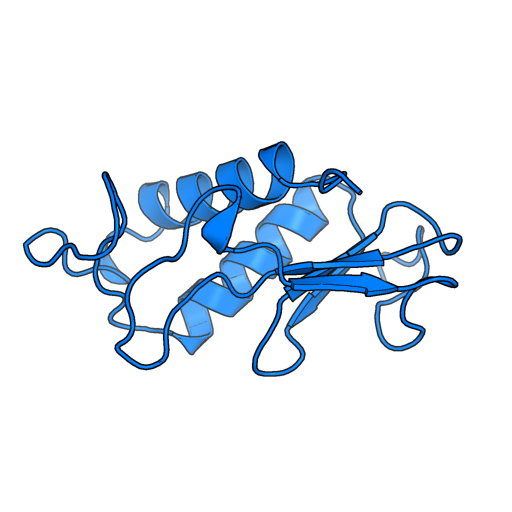7 GLN A N 1
ATOM 616 C CA . GLN A 1 77 ? 2.537 4.786 -8.431 1.00 97.31 77 GLN A CA 1
ATOM 617 C C . GLN A 1 77 ? 1.114 4.641 -7.894 1.00 97.31 77 GLN A C 1
ATOM 619 O O . GLN A 1 77 ? 0.148 4.651 -8.670 1.00 97.31 77 GLN A O 1
ATOM 624 N N . TYR A 1 78 ? 0.978 4.553 -6.572 1.00 98.12 78 TYR A N 1
ATOM 625 C CA . TYR A 1 78 ? -0.296 4.351 -5.884 1.00 98.12 78 TYR A CA 1
ATOM 626 C C . TYR A 1 78 ? -0.478 5.335 -4.730 1.00 98.12 78 TYR A C 1
ATOM 628 O O . TYR A 1 78 ? 0.284 5.346 -3.771 1.00 98.12 78 TYR A O 1
ATOM 636 N N . GLU A 1 79 ? -1.555 6.110 -4.746 1.00 97.75 79 GLU A N 1
ATOM 637 C CA . GLU A 1 79 ? -2.007 6.839 -3.563 1.00 97.75 79 GLU A CA 1
ATOM 638 C C . GLU A 1 79 ? -2.933 5.925 -2.754 1.00 97.75 79 GLU A C 1
ATOM 640 O O . GLU A 1 79 ? -4.079 5.691 -3.138 1.00 97.75 79 GLU A O 1
ATOM 645 N N . ILE A 1 80 ? -2.440 5.397 -1.634 1.00 97.75 80 ILE A N 1
ATOM 646 C CA . ILE A 1 80 ? -3.162 4.399 -0.821 1.00 97.75 80 ILE A CA 1
ATOM 647 C C . ILE A 1 80 ? -3.978 5.007 0.331 1.00 97.75 80 ILE A C 1
ATOM 649 O O . ILE A 1 80 ? -4.685 4.298 1.051 1.00 97.75 80 ILE A O 1
ATOM 653 N N . ILE A 1 81 ? -3.880 6.323 0.535 1.00 97.25 81 ILE A N 1
ATOM 654 C CA . ILE A 1 81 ? -4.595 7.051 1.584 1.00 97.25 81 ILE A CA 1
ATOM 655 C C . ILE A 1 81 ? -4.911 8.483 1.142 1.00 97.25 81 ILE A C 1
ATOM 657 O O . ILE A 1 81 ? -4.021 9.285 0.861 1.00 97.25 81 ILE A O 1
ATOM 661 N N . SER A 1 82 ? -6.195 8.836 1.165 1.00 96.19 82 SER A N 1
ATOM 662 C CA . SER A 1 82 ? -6.672 10.171 0.797 1.00 96.19 82 SER A CA 1
ATOM 663 C C . SER A 1 82 ? -6.167 11.251 1.758 1.00 96.19 82 SER A C 1
ATOM 665 O O . SER A 1 82 ? -5.875 10.958 2.919 1.00 96.19 82 SER A O 1
ATOM 667 N N . SER A 1 83 ? -6.262 12.520 1.360 1.00 94.75 83 SER A N 1
ATOM 668 C CA . SER A 1 83 ? -6.028 13.675 2.246 1.00 94.75 83 SER A CA 1
ATOM 669 C C . SER A 1 83 ? -6.861 13.658 3.539 1.00 94.75 83 SER A C 1
ATOM 671 O O . SER A 1 83 ? -6.389 14.097 4.582 1.00 94.75 83 SER A O 1
ATOM 673 N N . ASP A 1 84 ? -8.076 13.100 3.498 1.00 95.88 84 ASP A N 1
ATOM 674 C CA . ASP A 1 84 ? -8.974 12.979 4.661 1.00 95.88 84 ASP A CA 1
ATOM 675 C C . ASP A 1 84 ? -8.683 11.737 5.538 1.00 95.88 84 ASP A C 1
ATOM 677 O O . ASP A 1 84 ? -9.463 11.392 6.432 1.00 95.88 84 ASP A O 1
ATOM 681 N N . ASN A 1 85 ? -7.555 11.061 5.290 1.00 97.00 85 ASN A N 1
ATOM 682 C CA . ASN A 1 85 ? -7.115 9.823 5.930 1.00 97.00 85 ASN A CA 1
ATOM 683 C C . ASN A 1 85 ? -8.060 8.626 5.747 1.00 97.00 85 ASN A C 1
ATOM 685 O O . ASN A 1 85 ? -8.257 7.869 6.688 1.00 97.00 85 ASN A O 1
ATOM 689 N N . PHE A 1 86 ? -8.650 8.424 4.571 1.00 98.31 86 PHE A N 1
ATOM 690 C CA . PHE A 1 86 ? -9.361 7.186 4.240 1.00 98.31 86 PHE A CA 1
ATOM 691 C C . PHE A 1 86 ? -8.521 6.338 3.290 1.00 98.31 86 PHE A C 1
ATOM 693 O O . PHE A 1 86 ? -7.925 6.877 2.357 1.00 98.31 86 PHE A O 1
ATOM 700 N N . ILE A 1 87 ? -8.482 5.027 3.529 1.00 98.25 87 ILE A N 1
ATOM 701 C CA . ILE A 1 87 ? -7.800 4.073 2.648 1.00 98.25 87 ILE A CA 1
ATOM 702 C C . ILE A 1 87 ? -8.391 4.180 1.237 1.00 98.25 87 ILE A C 1
ATOM 704 O O . ILE A 1 87 ? -9.611 4.105 1.056 1.00 98.25 87 ILE A O 1
ATOM 708 N N . ILE A 1 88 ? -7.526 4.303 0.235 1.00 97.31 88 ILE A N 1
ATOM 709 C CA . ILE A 1 88 ? -7.904 4.213 -1.174 1.00 97.31 88 ILE A CA 1
ATOM 710 C C . ILE A 1 88 ? -7.531 2.812 -1.655 1.00 97.31 88 ILE A C 1
ATOM 712 O O . ILE A 1 88 ? -6.374 2.417 -1.558 1.00 97.31 88 ILE A O 1
ATOM 716 N N . ARG A 1 89 ? -8.522 2.069 -2.153 1.00 94.25 89 ARG A N 1
ATOM 717 C CA . ARG A 1 89 ? -8.369 0.676 -2.592 1.00 94.25 89 ARG A CA 1
ATOM 718 C C . ARG A 1 89 ? -8.612 0.531 -4.088 1.00 94.25 89 ARG A C 1
ATOM 720 O O . ARG A 1 89 ? -9.374 1.307 -4.669 1.00 94.25 89 ARG A O 1
ATOM 727 N N . GLY A 1 90 ? -8.026 -0.503 -4.675 1.00 92.56 90 GLY A N 1
ATOM 728 C CA . GLY A 1 90 ? -8.202 -0.956 -6.046 1.00 92.56 90 GLY A CA 1
ATOM 729 C C . GLY A 1 90 ? -7.807 0.097 -7.074 1.00 92.56 90 GLY A C 1
ATOM 730 O O . GLY A 1 90 ? -6.993 0.976 -6.826 1.00 92.56 90 GLY A O 1
ATOM 731 N N . ARG A 1 91 ? -8.442 0.054 -8.247 1.00 92.44 91 ARG A N 1
ATOM 732 C CA . ARG A 1 91 ? -8.139 0.967 -9.361 1.00 92.44 91 ARG A CA 1
ATOM 733 C C . ARG A 1 91 ? -8.101 2.468 -8.995 1.00 92.44 91 ARG A C 1
ATOM 735 O O . ARG A 1 91 ? -7.278 3.169 -9.576 1.00 92.44 91 ARG A O 1
ATOM 742 N N . PRO A 1 92 ? -8.938 2.990 -8.075 1.00 93.81 92 PRO A N 1
ATOM 743 C CA . PRO A 1 92 ? -8.815 4.364 -7.587 1.00 93.81 92 PRO A CA 1
ATOM 744 C C . PRO A 1 92 ? -7.490 4.744 -6.911 1.00 93.81 92 PRO A C 1
ATOM 746 O O . PRO A 1 92 ? -7.242 5.944 -6.796 1.00 93.81 92 PRO A O 1
ATOM 749 N N . SER A 1 93 ? -6.662 3.801 -6.444 1.00 96.12 93 SER A N 1
ATOM 750 C CA . SER A 1 93 ? -5.355 4.109 -5.838 1.00 96.12 93 SER A CA 1
ATOM 751 C C . SER A 1 93 ? -4.276 4.370 -6.887 1.00 96.12 93 SER A C 1
ATOM 753 O O . SER A 1 93 ? -3.414 5.211 -6.665 1.00 96.12 93 SER A O 1
ATOM 755 N N . TYR A 1 94 ? -4.358 3.738 -8.060 1.00 97.38 94 TYR A N 1
ATOM 756 C CA . TYR A 1 94 ? -3.380 3.902 -9.137 1.00 97.38 94 TYR A CA 1
ATOM 757 C C . TYR A 1 94 ? -3.306 5.351 -9.650 1.00 97.38 94 TYR A C 1
ATOM 759 O O . TYR A 1 94 ? -4.329 6.013 -9.866 1.00 97.38 94 TYR A O 1
ATOM 767 N N . ARG A 1 95 ? -2.086 5.848 -9.867 1.00 96.88 95 ARG A N 1
ATOM 768 C CA . ARG A 1 95 ? -1.804 7.223 -10.307 1.00 96.88 95 ARG A CA 1
ATOM 769 C C . ARG A 1 95 ? -1.080 7.266 -11.643 1.00 96.88 95 ARG A C 1
ATOM 771 O O . ARG A 1 95 ? -1.539 7.963 -12.549 1.00 96.88 95 ARG A O 1
ATOM 778 N N . ALA A 1 96 ? 0.005 6.515 -11.788 1.00 95.69 96 ALA A N 1
ATOM 779 C CA . ALA A 1 96 ? 0.819 6.533 -12.996 1.00 95.69 96 ALA A CA 1
ATOM 780 C C . ALA A 1 96 ? 1.681 5.275 -13.127 1.00 95.69 96 ALA A C 1
ATOM 782 O O . ALA A 1 96 ? 1.996 4.632 -12.133 1.00 95.69 96 ALA A O 1
ATOM 783 N N . THR A 1 97 ? 2.115 5.003 -14.356 1.00 96.62 97 THR A N 1
ATOM 784 C CA . THR A 1 97 ? 3.251 4.130 -14.661 1.00 96.62 97 THR A CA 1
ATOM 785 C C . THR A 1 97 ? 4.388 5.033 -15.133 1.00 96.62 97 THR A C 1
ATOM 787 O O . THR A 1 97 ? 4.207 5.818 -16.070 1.00 96.62 97 THR A O 1
ATOM 790 N N . CYS A 1 98 ? 5.551 4.934 -14.500 1.00 94.62 98 CYS A N 1
ATOM 791 C CA . CYS A 1 98 ? 6.777 5.622 -14.900 1.00 94.62 98 CYS A CA 1
ATOM 792 C C . CYS A 1 98 ? 7.633 4.688 -15.761 1.00 94.62 98 CYS A C 1
ATOM 794 O O . CYS A 1 98 ? 7.827 3.532 -15.389 1.00 94.62 98 CYS A O 1
ATOM 796 N N . ILE A 1 99 ? 8.139 5.185 -16.897 1.00 94.19 99 ILE A N 1
ATOM 797 C CA . ILE A 1 99 ? 9.054 4.457 -17.792 1.00 94.19 99 ILE A CA 1
ATOM 798 C C . ILE A 1 99 ? 10.236 5.388 -18.142 1.00 94.19 99 ILE A C 1
ATOM 800 O O . ILE A 1 99 ? 9.998 6.425 -18.769 1.00 94.19 99 ILE A O 1
ATOM 804 N N . PRO A 1 100 ? 11.492 5.053 -17.779 1.00 91.31 100 PRO A N 1
ATOM 805 C CA . PRO A 1 100 ? 11.884 3.880 -16.991 1.00 91.31 100 PRO A CA 1
ATOM 806 C C . PRO A 1 100 ? 11.329 3.937 -15.559 1.00 91.31 100 PRO A C 1
ATOM 808 O O . PRO A 1 100 ? 10.687 4.919 -15.174 1.00 91.31 100 PRO A O 1
ATOM 811 N N . ALA A 1 101 ? 11.568 2.882 -14.775 1.00 92.69 101 ALA A N 1
ATOM 812 C CA . ALA A 1 101 ? 11.200 2.880 -13.364 1.00 92.69 101 ALA A CA 1
ATOM 813 C C . ALA A 1 101 ? 11.762 4.112 -12.650 1.00 92.69 101 ALA A C 1
ATOM 815 O O . ALA A 1 101 ? 12.847 4.594 -12.990 1.00 92.69 101 ALA A O 1
ATOM 816 N N . TRP A 1 102 ? 11.038 4.603 -11.644 1.00 89.31 102 TRP A N 1
ATOM 817 C CA . TRP A 1 102 ? 11.540 5.709 -10.846 1.00 89.31 102 TRP A CA 1
ATOM 818 C C . TRP A 1 102 ? 12.848 5.308 -10.147 1.00 89.31 102 TRP A C 1
ATOM 820 O O . TRP A 1 102 ? 12.946 4.258 -9.503 1.00 89.31 102 TRP A O 1
ATOM 830 N N . ASP A 1 103 ? 13.865 6.142 -10.329 1.00 86.25 103 ASP A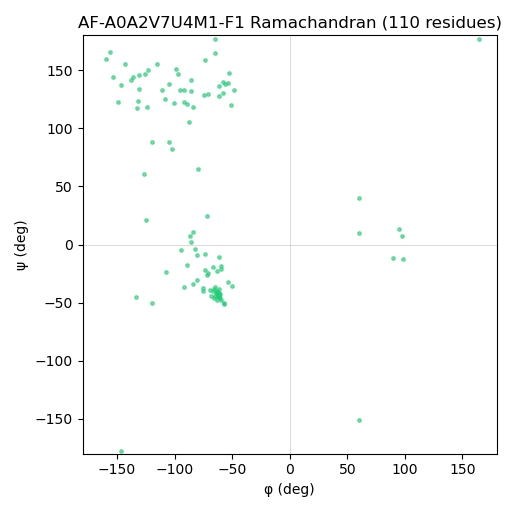 N 1
ATOM 831 C CA . ASP A 1 103 ? 15.246 5.907 -9.917 1.00 86.25 103 ASP A CA 1
ATOM 832 C C . ASP A 1 103 ? 15.455 6.026 -8.404 1.00 86.25 103 ASP A C 1
ATOM 834 O O . ASP A 1 103 ? 16.390 5.428 -7.878 1.00 86.25 103 ASP A O 1
ATOM 838 N N . ALA A 1 104 ? 14.571 6.737 -7.697 1.00 85.94 104 ALA A N 1
ATOM 839 C CA . ALA A 1 104 ? 14.623 6.841 -6.240 1.00 85.94 104 ALA A CA 1
ATOM 840 C C . ALA A 1 104 ? 14.235 5.538 -5.523 1.00 85.94 104 ALA A C 1
ATOM 842 O O . ALA A 1 104 ? 14.636 5.331 -4.379 1.00 85.94 104 ALA A O 1
ATOM 843 N N . ILE A 1 105 ? 13.455 4.660 -6.167 1.00 83.50 105 ILE A N 1
ATOM 844 C CA . ILE A 1 105 ? 13.151 3.343 -5.603 1.00 83.50 105 ILE A CA 1
ATOM 845 C C . ILE A 1 105 ? 14.435 2.500 -5.683 1.00 83.50 105 ILE A C 1
ATOM 847 O O . ILE A 1 105 ? 14.988 2.398 -6.787 1.00 83.50 105 ILE A O 1
ATOM 851 N N . PRO A 1 106 ? 14.880 1.849 -4.591 1.00 77.31 106 PRO A N 1
ATOM 852 C CA . PRO A 1 106 ? 16.048 0.969 -4.624 1.00 77.31 106 PRO A CA 1
ATOM 853 C C . PRO A 1 106 ? 15.983 -0.029 -5.804 1.00 77.31 106 PRO A C 1
ATOM 855 O O . PRO A 1 106 ? 14.886 -0.521 -6.112 1.00 77.31 106 PRO A O 1
ATOM 858 N N . PRO A 1 107 ? 17.056 -0.214 -6.600 1.00 70.38 107 PRO A N 1
ATOM 859 C CA . PRO A 1 107 ? 17.064 -1.135 -7.736 1.00 70.38 107 PRO A CA 1
ATOM 860 C C . PRO A 1 107 ? 16.639 -2.566 -7.377 1.00 70.38 107 PRO A C 1
ATOM 862 O O . PRO A 1 107 ? 17.075 -3.137 -6.395 1.00 70.38 107 PRO A O 1
ATOM 865 N N . ALA A 1 108 ? 15.845 -3.209 -8.236 1.00 64.75 108 ALA A N 1
ATOM 866 C CA . ALA A 1 108 ? 15.446 -4.602 -8.013 1.00 64.75 108 ALA A CA 1
ATOM 867 C C . ALA A 1 108 ? 16.647 -5.522 -7.723 1.00 64.75 108 ALA A C 1
ATOM 869 O O . ALA A 1 108 ? 17.547 -5.646 -8.558 1.00 64.75 108 ALA A O 1
ATOM 870 N N . GLY A 1 109 ? 16.637 -6.155 -6.544 1.00 60.94 109 GLY A N 1
ATOM 871 C CA . GLY A 1 109 ? 17.709 -7.023 -6.051 1.00 60.94 109 GLY A CA 1
ATOM 872 C C . GLY A 1 109 ? 18.708 -6.371 -5.085 1.00 60.94 109 GLY A C 1
ATOM 873 O O . GLY A 1 109 ? 19.705 -7.020 -4.762 1.00 60.94 109 GLY A O 1
ATOM 874 N N . ASP A 1 110 ? 18.481 -5.134 -4.627 1.00 58.16 110 ASP A N 1
ATOM 875 C CA . ASP A 1 110 ? 19.246 -4.517 -3.540 1.00 58.16 110 ASP A CA 1
ATOM 876 C C . ASP A 1 110 ? 18.487 -4.530 -2.198 1.00 58.16 110 ASP A C 1
ATOM 878 O O . ASP A 1 110 ? 17.905 -3.556 -1.743 1.00 58.16 110 ASP A O 1
ATOM 882 N N . ASP A 1 111 ? 18.540 -5.656 -1.485 1.00 48.22 111 ASP A N 1
ATOM 883 C CA . ASP A 1 111 ? 17.933 -5.793 -0.147 1.00 48.22 111 ASP A CA 1
ATOM 884 C C . ASP A 1 111 ? 18.707 -5.017 0.957 1.00 48.22 111 ASP A C 1
ATOM 886 O O . ASP A 1 111 ? 18.717 -5.432 2.118 1.00 48.22 111 ASP A O 1
ATOM 890 N N . SER A 1 112 ? 19.452 -3.961 0.594 1.00 49.59 112 SER A N 1
ATOM 891 C CA . SER A 1 112 ? 20.489 -3.317 1.424 1.00 49.59 112 SER A CA 1
ATOM 892 C C . SER A 1 112 ? 20.032 -2.038 2.117 1.00 49.59 112 SER A C 1
ATOM 894 O O . SER A 1 112 ? 19.483 -1.149 1.431 1.00 49.59 112 SER A O 1
#

Nearest PDB structures (foldseek):
  8glv-assembly1_Cp  TM=6.415E-01  e=3.127E+00  Chlamydomonas reinhardtii
  4buj-assembly2_H  TM=6.515E-01  e=6.706E+00  Saccharomyces cerevisiae S288C
  8ck1-assembly1_A  TM=5.592E-01  e=5.200E+00  Ribes
  5mc6-assembly1_k  TM=5.094E-01  e=5.542E+00  Saccharomyces cerevisiae S288C

Foldseek 3Di:
DFDPCQVVLQVQLVVCCVPPVVQFDPVAADDDPPQTAGPDPVVSVVSSCVSSVVVQWQWDDPVAWIWTDQAQQKIWTFRQADPRRTGDHGPRGTDDIDGRYDPPGPGRPPPD

Radius of gyration: 13.39 Å; Cα contacts (8 Å, |Δi|>4): 200; chains: 1; bounding box: 37×24×35 Å

Solvent-accessible surface area (backbone atoms only — not comparable to full-atom values): 6321 Å² total; per-residue (Å²): 134,79,81,92,54,54,69,56,53,50,51,18,50,50,49,40,52,72,77,42,55,83,36,46,40,86,93,39,69,49,98,51,89,89,9,29,26,48,72,39,62,69,62,52,54,49,47,29,35,51,40,35,38,77,73,72,32,31,47,36,74,79,87,70,33,38,38,40,30,75,46,68,68,35,19,41,31,27,35,54,52,44,98,88,31,24,35,37,66,66,79,81,12,58,75,49,75,39,78,54,23,61,79,86,39,62,60,59,89,58,97,118

Secondary structure (DSSP, 8-state):
---SSHHHHHHHHHHHHHH-GGGEEEEEE-SSTT-EEES-HHHHHHHHHHHHHHTT-EEEE-SS-EEEESSSS-EEEE--B-TTSBB--SGGGEEEEESS--TTSPPTT---

Mean predicted aligned error: 3.62 Å

pLDDT: mean 92.99, std 9.7, range [48.22, 98.56]